Protein AF-A0A3N5L3P5-F1 (afdb_monomer)

Radius of gyration: 18.0 Å; Cα contacts (8 Å, |Δi|>4): 21; chains: 1; bounding box: 44×40×42 Å

Secondary structure (DSSP, 8-state):
-PPP-------PPPEEEETTEEEESS---PPTT---------HHHHHHHHHHHHHHHHHHSTTS-HHHHHHHHHHHHHHHHHHHHT--

pLDDT: mean 76.79, std 15.92, range [33.25, 94.44]

Solvent-accessible surface area (backbone atoms only — not comparable to full-atom values): 5908 Å² total; per-residue (Å²): 139,83,86,80,84,80,76,85,65,90,77,88,76,60,63,48,79,54,97,94,41,80,42,64,73,59,92,73,95,71,62,91,89,64,87,79,88,86,84,90,66,59,69,69,59,46,51,50,55,49,53,53,50,50,52,55,51,48,70,74,44,69,91,52,54,71,68,54,54,52,50,51,52,50,52,53,53,53,51,53,53,53,60,50,64,75,74,108

Mean predicted aligned error: 12.44 Å

Foldseek 3Di:
DDDDDPDPDPDDWDWDQDPNDTHTPDDDPDDPPDDDDDDDDDPVVVVVVVVVVVVVVCVVCVVPDPVRVVVVVVVVVVVVVVVVVVVD

Sequence (88 aa):
MMASAASTRARVISAVFEDGVLKPGEILPLRNREQIQIAILPKAAWARALGVLLRRVHGRLSDLSPSEIEGEMSLAARAARRSRRRRS

Structure (mmCIF, N/CA/C/O backbone):
data_AF-A0A3N5L3P5-F1
#
_entry.id   AF-A0A3N5L3P5-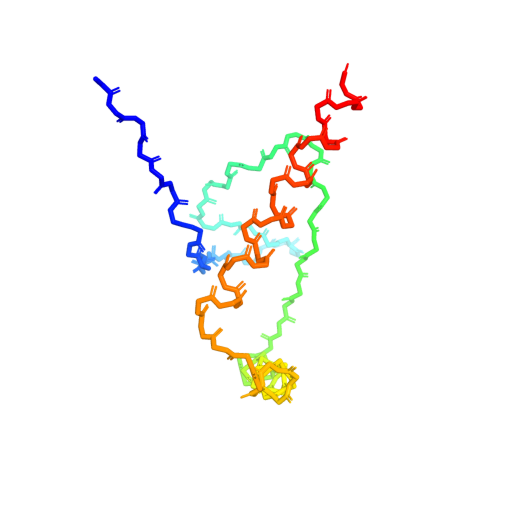F1
#
loop_
_atom_site.group_PDB
_atom_site.id
_atom_site.type_symbol
_atom_site.label_atom_id
_atom_site.label_alt_id
_atom_site.label_comp_id
_atom_site.label_asym_id
_atom_site.label_entity_id
_atom_site.label_seq_id
_atom_site.pdbx_PDB_ins_code
_atom_site.Cartn_x
_atom_site.Cartn_y
_atom_site.Cartn_z
_atom_site.occupancy
_atom_site.B_iso_or_equiv
_atom_site.auth_seq_id
_atom_site.auth_comp_id
_atom_site.auth_asym_id
_atom_site.auth_atom_id
_atom_site.pdbx_PDB_model_num
ATOM 1 N N . MET A 1 1 ? 29.074 11.137 13.224 1.00 34.66 1 MET A N 1
ATOM 2 C CA . MET A 1 1 ? 27.731 10.634 13.595 1.00 34.66 1 MET A CA 1
ATOM 3 C C . MET A 1 1 ? 26.848 10.666 12.355 1.00 34.66 1 MET A C 1
ATOM 5 O O . MET A 1 1 ? 26.548 11.749 11.873 1.00 34.66 1 MET A O 1
ATOM 9 N N . MET A 1 2 ? 26.523 9.504 11.779 1.00 33.25 2 MET A N 1
ATOM 10 C CA . MET A 1 2 ? 25.709 9.390 10.559 1.00 33.25 2 MET A CA 1
ATOM 11 C C . MET A 1 2 ? 24.270 9.017 10.933 1.00 33.25 2 MET A C 1
ATOM 13 O O . MET A 1 2 ? 24.057 8.020 11.618 1.00 33.25 2 MET A O 1
ATOM 17 N N . ALA A 1 3 ? 23.290 9.810 10.496 1.00 37.72 3 ALA A N 1
ATOM 18 C CA . ALA A 1 3 ? 21.874 9.486 10.645 1.00 37.72 3 ALA A CA 1
ATOM 19 C C . ALA A 1 3 ? 21.434 8.546 9.509 1.00 37.72 3 ALA A C 1
ATOM 21 O O . ALA A 1 3 ? 21.548 8.874 8.330 1.00 37.72 3 ALA A O 1
ATOM 22 N N . SER A 1 4 ? 20.966 7.365 9.909 1.00 36.09 4 SER A N 1
ATOM 23 C CA . SER A 1 4 ? 20.536 6.242 9.073 1.00 36.09 4 SER A CA 1
ATOM 24 C C . SER A 1 4 ? 19.337 6.581 8.175 1.00 36.09 4 SER A C 1
ATOM 26 O O . SER A 1 4 ? 18.356 7.184 8.616 1.00 36.09 4 SER A O 1
ATOM 28 N N . ALA A 1 5 ? 19.403 6.155 6.911 1.00 45.16 5 ALA A N 1
ATOM 29 C CA . ALA A 1 5 ? 18.300 6.203 5.961 1.00 45.16 5 ALA A CA 1
ATOM 30 C C . ALA A 1 5 ? 17.285 5.093 6.284 1.00 45.16 5 ALA A C 1
ATOM 32 O O . ALA A 1 5 ? 17.535 3.911 6.049 1.00 45.16 5 ALA A O 1
ATOM 33 N N . ALA A 1 6 ? 16.115 5.466 6.804 1.00 42.16 6 ALA A N 1
ATOM 34 C CA . ALA A 1 6 ? 15.021 4.525 7.001 1.00 42.16 6 ALA A CA 1
ATOM 35 C C . ALA A 1 6 ? 14.423 4.117 5.642 1.00 42.16 6 ALA A C 1
ATOM 37 O O . ALA A 1 6 ? 13.617 4.830 5.042 1.00 42.16 6 ALA A O 1
ATOM 38 N N . SER A 1 7 ? 14.836 2.944 5.163 1.00 41.91 7 SER A N 1
ATOM 39 C CA . SER A 1 7 ? 14.177 2.168 4.112 1.00 41.91 7 SER A CA 1
ATOM 40 C C . SER A 1 7 ? 12.668 2.099 4.384 1.00 41.91 7 SER A C 1
ATOM 42 O O . SER A 1 7 ? 12.245 1.439 5.333 1.00 41.91 7 SER A O 1
ATOM 44 N N . THR A 1 8 ? 11.836 2.737 3.555 1.00 45.78 8 THR A N 1
ATOM 45 C CA . THR A 1 8 ? 10.373 2.602 3.662 1.00 45.78 8 THR A CA 1
ATOM 46 C C . THR A 1 8 ? 9.957 1.260 3.059 1.00 45.78 8 THR A C 1
ATOM 48 O O . THR A 1 8 ? 9.488 1.174 1.929 1.00 45.78 8 THR A O 1
ATOM 51 N N . ARG A 1 9 ? 10.191 0.182 3.814 1.00 46.78 9 ARG A N 1
ATOM 52 C CA . ARG A 1 9 ? 9.571 -1.120 3.560 1.00 46.78 9 ARG A CA 1
ATOM 53 C C . ARG A 1 9 ? 8.078 -0.987 3.838 1.00 46.78 9 ARG A C 1
ATOM 55 O O . ARG A 1 9 ? 7.695 -0.382 4.838 1.00 46.78 9 ARG A O 1
ATOM 62 N N . ALA A 1 10 ? 7.247 -1.581 2.985 1.00 52.28 10 ALA A N 1
ATOM 63 C CA . ALA A 1 10 ? 5.854 -1.828 3.331 1.00 52.28 10 ALA A CA 1
ATOM 64 C C . ALA A 1 10 ? 5.830 -2.645 4.635 1.00 52.28 10 ALA A C 1
ATOM 66 O O . ALA A 1 10 ? 6.267 -3.795 4.661 1.00 52.28 10 ALA A O 1
ATOM 67 N N . ARG A 1 11 ? 5.405 -2.015 5.732 1.00 59.16 11 ARG A N 1
ATOM 68 C CA . ARG A 1 11 ? 5.285 -2.652 7.044 1.00 59.16 11 ARG A CA 1
ATOM 69 C C . ARG A 1 11 ? 3.877 -3.217 7.138 1.00 59.16 11 ARG A C 1
ATOM 71 O O . ARG A 1 11 ? 2.903 -2.471 7.081 1.00 59.16 11 ARG A O 1
ATOM 78 N N . VAL A 1 12 ? 3.781 -4.537 7.223 1.00 65.38 12 VAL A N 1
ATOM 79 C CA . VAL A 1 12 ? 2.525 -5.214 7.541 1.00 65.38 12 VAL A CA 1
ATOM 80 C C . VAL A 1 12 ? 2.349 -5.112 9.048 1.00 65.38 12 VAL A C 1
ATOM 82 O O . VAL A 1 12 ? 3.210 -5.580 9.789 1.00 65.38 12 VAL A O 1
ATOM 85 N N . ILE A 1 13 ? 1.269 -4.468 9.479 1.00 70.75 13 ILE A N 1
ATOM 86 C CA . ILE A 1 13 ? 0.946 -4.296 10.895 1.00 70.75 13 ILE A CA 1
ATOM 87 C C . ILE A 1 13 ? -0.168 -5.276 11.255 1.00 70.75 13 ILE A C 1
ATOM 89 O O . ILE A 1 13 ? -1.168 -5.375 10.540 1.00 70.75 13 ILE A O 1
ATOM 93 N N . SER A 1 14 ? 0.010 -6.024 12.339 1.00 76.12 14 SER A N 1
ATOM 94 C CA . SER A 1 14 ? -1.073 -6.831 12.905 1.00 76.12 14 SER A CA 1
ATOM 95 C C . SER A 1 14 ? -2.068 -5.908 13.604 1.00 76.12 14 SER A C 1
ATOM 97 O O . SER A 1 14 ? -1.673 -4.892 14.172 1.00 76.12 14 SER A O 1
ATOM 99 N N . ALA A 1 15 ? -3.353 -6.251 13.582 1.00 82.38 15 ALA A N 1
ATOM 100 C CA . ALA A 1 15 ? -4.394 -5.518 14.293 1.00 82.38 15 ALA A CA 1
ATOM 101 C C . ALA A 1 15 ? -5.409 -6.492 14.894 1.00 82.38 15 ALA A C 1
ATOM 103 O O . ALA A 1 15 ? -5.668 -7.553 14.326 1.00 82.38 15 ALA A O 1
ATOM 104 N N . VAL A 1 16 ? -5.980 -6.110 16.033 1.00 81.56 16 VAL A N 1
ATOM 105 C CA . VAL A 1 16 ? -7.103 -6.796 16.674 1.00 81.56 16 VAL A CA 1
ATOM 106 C C . VAL A 1 16 ? -8.371 -6.018 16.348 1.00 81.56 16 VAL A C 1
ATOM 108 O O . VAL A 1 16 ? -8.385 -4.790 16.427 1.00 81.56 16 VAL A O 1
ATOM 111 N N . PHE A 1 17 ? -9.426 -6.723 15.951 1.00 81.25 17 PHE A N 1
ATOM 112 C CA . PHE A 1 17 ? -10.746 -6.134 15.764 1.00 81.25 17 PHE A CA 1
ATOM 113 C C . PHE A 1 17 ? -11.586 -6.398 17.014 1.00 81.25 17 PHE A C 1
ATOM 115 O O . PHE A 1 17 ? -11.895 -7.550 17.309 1.00 81.25 17 PHE A O 1
ATOM 122 N N . GLU A 1 18 ? -11.918 -5.342 17.752 1.00 82.62 18 GLU A N 1
ATOM 123 C CA . GLU A 1 18 ? -12.648 -5.407 19.022 1.00 82.62 18 GLU A CA 1
ATOM 124 C C . GLU A 1 18 ? -13.630 -4.233 19.096 1.00 82.62 18 GLU A C 1
ATOM 126 O O . GLU A 1 18 ? -13.274 -3.111 18.732 1.00 82.62 18 GLU A O 1
ATOM 131 N N . ASP A 1 19 ? -14.872 -4.494 19.515 1.00 88.00 19 ASP A N 1
ATOM 132 C CA . ASP A 1 19 ? -15.947 -3.494 19.637 1.00 88.00 19 ASP A CA 1
ATOM 133 C C . ASP A 1 19 ? -16.164 -2.637 18.376 1.00 88.00 19 ASP A C 1
ATOM 135 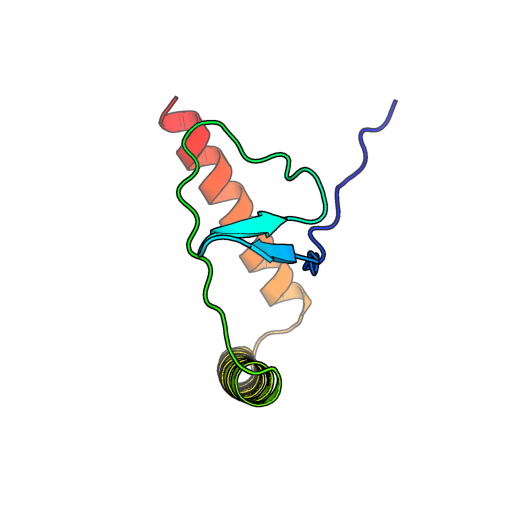O O . ASP A 1 19 ? -16.455 -1.444 18.437 1.00 88.00 19 ASP A O 1
ATOM 139 N N . GLY A 1 20 ? -15.989 -3.240 17.196 1.00 79.56 20 GLY A N 1
ATOM 140 C CA . GLY A 1 20 ? -16.134 -2.540 15.917 1.00 79.56 20 GLY A CA 1
ATOM 141 C C . GLY A 1 20 ? -14.934 -1.670 15.523 1.00 79.56 20 GLY A C 1
ATOM 142 O O . GLY A 1 20 ? -14.993 -0.987 14.500 1.00 79.56 20 GLY A O 1
ATOM 143 N N . VAL A 1 21 ? -13.837 -1.697 16.288 1.00 79.75 21 VAL A N 1
ATOM 144 C CA . VAL A 1 21 ? -12.640 -0.876 16.065 1.00 79.75 21 VAL A CA 1
ATOM 145 C C . VAL A 1 21 ? -11.425 -1.755 15.763 1.00 79.75 21 VAL A C 1
ATOM 147 O O . VAL A 1 21 ? -11.134 -2.720 16.467 1.00 79.75 21 VAL A O 1
ATOM 150 N N . LEU A 1 22 ? -10.668 -1.396 14.720 1.00 78.94 22 LEU A N 1
ATOM 151 C CA . LEU A 1 22 ? -9.343 -1.967 14.469 1.00 78.94 22 LEU A CA 1
ATOM 152 C C . LEU A 1 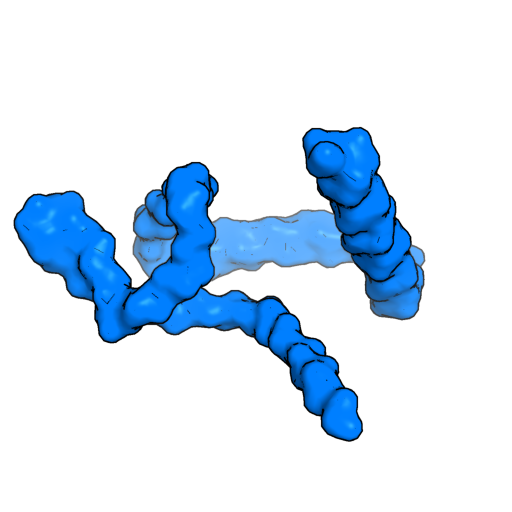22 ? -8.302 -1.288 15.360 1.00 78.94 22 LEU A C 1
ATOM 154 O O . LEU A 1 22 ? -7.946 -0.128 15.141 1.00 78.94 22 LEU A O 1
ATOM 158 N N . LYS A 1 23 ? -7.775 -2.033 16.329 1.00 80.19 23 LYS A N 1
ATOM 159 C CA . LYS A 1 23 ? -6.669 -1.612 17.188 1.00 80.19 23 LYS A CA 1
ATOM 160 C C . LYS A 1 23 ? -5.364 -2.201 16.642 1.00 80.19 23 LYS A C 1
ATOM 162 O O . LYS A 1 23 ? -5.242 -3.425 16.576 1.00 80.19 23 LYS A O 1
ATOM 167 N N . PRO A 1 24 ? -4.381 -1.381 16.233 1.00 80.75 24 PRO A N 1
ATOM 168 C CA . PRO A 1 24 ? -3.063 -1.882 15.863 1.00 80.75 24 PRO A CA 1
ATOM 169 C C . PRO A 1 24 ? -2.451 -2.678 17.022 1.00 80.75 24 PRO A C 1
ATOM 171 O O . PRO A 1 24 ? -2.491 -2.236 18.166 1.00 80.75 24 PRO A O 1
ATOM 174 N N . GLY A 1 25 ? -1.841 -3.824 16.727 1.00 80.81 25 GLY A N 1
ATOM 175 C CA . GLY A 1 25 ? -1.067 -4.603 17.700 1.00 80.81 25 GLY A CA 1
ATOM 176 C C . GLY A 1 25 ? 0.264 -3.943 18.077 1.00 80.81 25 GLY A C 1
ATOM 177 O O . GLY A 1 25 ? 1.004 -4.466 18.903 1.00 80.81 25 GLY A O 1
ATOM 178 N N . GLU A 1 26 ? 0.583 -2.803 17.464 1.00 79.25 26 GLU A N 1
ATOM 179 C CA . GLU A 1 26 ? 1.804 -2.039 17.675 1.00 79.25 26 GLU A CA 1
ATOM 180 C C . GLU A 1 26 ? 1.538 -0.533 17.596 1.00 79.25 26 GLU A C 1
ATOM 182 O O . GLU A 1 26 ? 0.678 -0.071 16.846 1.00 79.25 26 GLU A O 1
ATOM 187 N N . ILE A 1 27 ? 2.310 0.254 18.348 1.00 77.31 27 ILE A N 1
ATOM 188 C CA . ILE A 1 27 ? 2.196 1.714 18.329 1.00 77.31 27 ILE A CA 1
ATOM 189 C C . ILE A 1 27 ? 2.709 2.238 16.984 1.00 77.31 27 ILE A C 1
ATOM 191 O O . ILE A 1 27 ? 3.867 2.027 16.607 1.00 77.31 27 ILE A O 1
ATOM 195 N N . LEU A 1 28 ? 1.844 2.955 16.267 1.00 74.62 28 LEU A N 1
ATOM 196 C CA . LEU A 1 28 ? 2.196 3.627 15.023 1.00 74.62 28 LEU A CA 1
ATOM 197 C C . LEU A 1 28 ? 2.633 5.067 15.328 1.00 74.62 28 LEU A C 1
ATOM 199 O O . LEU A 1 28 ? 1.868 5.803 15.953 1.00 74.62 28 LEU A O 1
ATOM 203 N N . PRO A 1 29 ? 3.816 5.513 14.870 1.00 74.06 29 PRO A N 1
ATOM 204 C CA . PRO A 1 29 ? 4.272 6.890 15.040 1.00 74.06 29 PRO A CA 1
ATOM 205 C C . PRO A 1 29 ? 3.571 7.821 14.032 1.00 74.06 29 PRO A C 1
ATOM 207 O O . PRO A 1 29 ? 4.217 8.442 13.187 1.00 74.06 29 PRO A O 1
ATOM 210 N N . LEU A 1 30 ? 2.238 7.873 14.077 1.00 74.25 30 LEU A N 1
ATOM 211 C CA . LEU A 1 30 ? 1.434 8.757 13.235 1.00 74.25 30 LEU A CA 1
ATOM 212 C C . LEU A 1 30 ? 1.559 10.194 13.733 1.00 74.25 30 LEU A C 1
ATOM 214 O O . LEU A 1 30 ? 1.616 10.451 14.939 1.00 74.25 30 LEU A O 1
ATOM 218 N N . ARG A 1 31 ? 1.598 11.156 12.809 1.00 76.44 31 ARG A N 1
ATOM 219 C CA . ARG A 1 31 ? 1.596 12.568 13.197 1.00 76.44 31 ARG A CA 1
ATOM 220 C C . ARG A 1 31 ? 0.201 12.967 13.665 1.00 76.44 31 ARG A C 1
ATOM 222 O O . ARG A 1 31 ? -0.808 12.458 13.181 1.00 76.44 31 ARG A O 1
ATOM 229 N N . ASN A 1 32 ? 0.139 13.931 14.580 1.00 58.12 32 ASN A N 1
ATOM 230 C CA . ASN A 1 32 ? -1.138 14.461 15.048 1.00 58.12 32 ASN A CA 1
ATOM 231 C C . ASN A 1 32 ? -1.958 14.992 13.851 1.00 58.12 32 ASN A C 1
ATOM 233 O O . ASN A 1 32 ? -1.445 15.802 13.076 1.00 58.12 32 ASN A O 1
ATOM 237 N N . ARG A 1 33 ? -3.218 14.545 13.718 1.00 60.16 33 ARG A N 1
ATOM 238 C CA . ARG A 1 33 ? -4.159 14.864 12.615 1.00 60.16 33 ARG A CA 1
ATOM 239 C C . ARG A 1 33 ? -3.800 14.317 11.227 1.00 60.16 33 ARG A C 1
ATOM 241 O O . ARG A 1 33 ? -4.273 14.838 10.218 1.00 60.16 33 ARG A O 1
ATOM 248 N N . GLU A 1 34 ? -2.991 13.271 11.147 1.00 71.00 34 GLU A N 1
ATOM 249 C CA . GLU A 1 34 ? -2.771 12.578 9.880 1.00 71.00 34 GLU A CA 1
ATOM 250 C C . GLU A 1 34 ? -4.029 11.782 9.488 1.00 71.00 34 GLU A C 1
ATOM 252 O O . GLU A 1 34 ? -4.413 10.831 10.165 1.00 71.00 34 GLU A O 1
ATOM 257 N N . GLN A 1 35 ? -4.708 12.200 8.413 1.00 65.38 35 GLN A N 1
ATOM 258 C CA . GLN A 1 35 ? -5.821 11.435 7.849 1.00 65.38 35 GLN A CA 1
ATOM 259 C C . GLN A 1 35 ? -5.264 10.227 7.098 1.00 65.38 35 GLN A C 1
ATOM 261 O O . GLN A 1 35 ? -4.542 10.382 6.112 1.00 65.38 35 GLN A O 1
ATOM 266 N N . ILE A 1 36 ? -5.628 9.030 7.551 1.00 67.94 36 ILE A N 1
ATOM 267 C CA . ILE A 1 36 ? -5.278 7.774 6.889 1.00 67.94 36 ILE A CA 1
ATOM 268 C C . ILE A 1 36 ? -6.544 7.033 6.464 1.00 67.94 36 ILE A C 1
ATOM 270 O O . ILE A 1 36 ? -7.556 7.049 7.162 1.00 67.94 36 ILE A O 1
ATOM 274 N N . GLN A 1 37 ? -6.479 6.377 5.307 1.00 69.81 37 GLN A N 1
ATOM 275 C CA . GLN A 1 37 ? -7.514 5.461 4.838 1.00 69.81 37 GLN A CA 1
ATOM 276 C C . GLN A 1 37 ? -7.008 4.029 4.989 1.00 69.81 37 GLN A C 1
ATOM 278 O O . GLN A 1 37 ? -5.921 3.698 4.515 1.00 69.81 37 GLN A O 1
ATOM 283 N N . ILE A 1 38 ? -7.805 3.183 5.640 1.00 71.94 38 ILE A N 1
ATOM 284 C CA . ILE A 1 38 ? -7.521 1.758 5.799 1.00 71.94 38 ILE A CA 1
ATOM 285 C C . ILE A 1 38 ? -8.594 0.989 5.034 1.00 71.94 38 ILE A C 1
ATOM 287 O O . ILE A 1 38 ? -9.778 1.096 5.343 1.00 71.94 38 ILE A O 1
ATOM 291 N N . ALA A 1 39 ? -8.176 0.214 4.036 1.00 73.56 39 ALA A N 1
ATOM 292 C CA . ALA A 1 39 ? -9.049 -0.700 3.310 1.00 73.56 39 ALA A CA 1
ATOM 293 C C . ALA A 1 39 ? -8.777 -2.136 3.773 1.00 73.56 39 ALA A C 1
ATOM 295 O O . ALA A 1 39 ? -7.658 -2.633 3.631 1.00 73.56 39 ALA A O 1
ATOM 296 N N . ILE A 1 40 ? -9.797 -2.803 4.314 1.00 72.88 40 ILE A N 1
ATOM 297 C CA . ILE A 1 40 ? -9.728 -4.215 4.706 1.00 72.88 40 ILE A CA 1
ATOM 298 C C . ILE A 1 40 ? -10.248 -5.050 3.541 1.00 72.88 40 ILE A C 1
ATOM 300 O O . ILE A 1 40 ? -11.369 -4.854 3.076 1.00 72.88 40 ILE A O 1
ATOM 304 N N . LEU A 1 41 ? -9.436 -5.987 3.064 1.00 78.12 41 LEU A N 1
ATOM 305 C CA . LEU A 1 41 ? -9.780 -6.868 1.954 1.00 78.12 41 LEU A CA 1
ATOM 306 C C . LEU A 1 41 ? -9.400 -8.306 2.316 1.00 78.12 41 LEU A C 1
ATOM 308 O O . LEU A 1 41 ? -8.360 -8.515 2.948 1.00 78.12 41 LEU A O 1
ATOM 312 N N . PRO A 1 42 ? -10.158 -9.318 1.857 1.00 86.81 42 PRO A N 1
ATOM 313 C CA . PRO A 1 42 ? -9.676 -10.691 1.874 1.00 86.81 42 PRO A CA 1
ATOM 314 C C . PRO A 1 42 ? -8.322 -10.784 1.164 1.00 86.81 42 PRO A C 1
ATOM 316 O O . PRO A 1 42 ? -8.134 -10.193 0.096 1.00 86.81 42 PRO A O 1
ATOM 319 N N . LYS A 1 43 ? -7.383 -11.561 1.717 1.00 83.75 43 LYS A N 1
ATOM 320 C CA . LYS A 1 43 ? -6.005 -11.674 1.201 1.00 83.75 43 LYS A CA 1
ATOM 321 C C . LYS A 1 43 ? -5.949 -11.949 -0.306 1.00 83.75 43 LYS A C 1
ATOM 323 O O . LYS A 1 43 ? -5.151 -11.340 -1.013 1.00 83.75 43 LYS A O 1
ATOM 328 N N . ALA A 1 44 ? -6.822 -12.825 -0.804 1.00 89.38 44 ALA A N 1
ATOM 329 C CA . ALA A 1 44 ? -6.909 -13.152 -2.227 1.00 89.38 44 ALA A CA 1
ATOM 330 C C . ALA A 1 44 ? -7.340 -11.950 -3.088 1.00 89.38 44 ALA A C 1
ATOM 332 O O . ALA A 1 44 ? -6.760 -11.702 -4.147 1.00 89.38 44 ALA A O 1
ATOM 333 N N . ALA A 1 45 ? -8.319 -11.170 -2.620 1.00 85.81 45 ALA A N 1
ATOM 334 C CA . ALA A 1 45 ? -8.781 -9.967 -3.308 1.00 85.81 45 ALA A CA 1
ATOM 335 C C . ALA A 1 45 ? -7.684 -8.893 -3.346 1.00 85.81 45 ALA A C 1
ATOM 337 O O . ALA A 1 45 ? -7.428 -8.314 -4.403 1.00 85.81 45 ALA A O 1
ATOM 338 N N . TRP A 1 46 ? -6.983 -8.690 -2.225 1.00 89.19 46 TRP A N 1
ATOM 339 C CA . TRP A 1 46 ? -5.834 -7.785 -2.157 1.00 89.19 46 TRP A CA 1
ATOM 340 C C . TRP A 1 46 ? -4.710 -8.209 -3.111 1.00 89.19 46 TRP A C 1
ATOM 342 O O . TRP A 1 46 ? -4.241 -7.395 -3.905 1.00 89.19 46 TRP A O 1
ATOM 352 N N . ALA A 1 47 ? -4.324 -9.488 -3.103 1.00 90.75 47 ALA A N 1
ATOM 353 C CA . ALA A 1 47 ? -3.264 -10.005 -3.968 1.00 90.75 47 ALA A CA 1
ATOM 354 C C . ALA A 1 47 ? -3.604 -9.838 -5.457 1.00 90.75 47 ALA A C 1
ATOM 356 O O . ALA A 1 47 ? -2.758 -9.430 -6.255 1.00 90.75 47 ALA A O 1
ATOM 357 N N . ARG A 1 48 ? -4.866 -10.085 -5.834 1.00 94.44 48 ARG A N 1
ATOM 358 C CA . ARG A 1 48 ? -5.351 -9.859 -7.201 1.00 94.44 48 ARG A CA 1
ATOM 359 C C . ARG A 1 48 ? -5.273 -8.382 -7.590 1.00 94.44 48 ARG A C 1
ATOM 361 O O . ARG A 1 48 ? -4.770 -8.075 -8.671 1.00 94.44 48 ARG A O 1
ATOM 368 N N . ALA A 1 49 ? -5.757 -7.483 -6.733 1.00 88.62 49 ALA A N 1
ATOM 369 C CA . ALA A 1 49 ? -5.720 -6.043 -6.985 1.00 88.62 49 ALA A CA 1
ATOM 370 C C . ALA A 1 49 ? -4.277 -5.537 -7.143 1.00 88.62 49 ALA A C 1
ATOM 372 O O . ALA A 1 49 ? -3.970 -4.832 -8.107 1.00 88.62 49 ALA A O 1
ATOM 373 N N . LEU A 1 50 ? -3.377 -5.977 -6.259 1.00 90.44 50 LEU A N 1
ATOM 374 C CA . LEU A 1 50 ? -1.955 -5.662 -6.334 1.00 9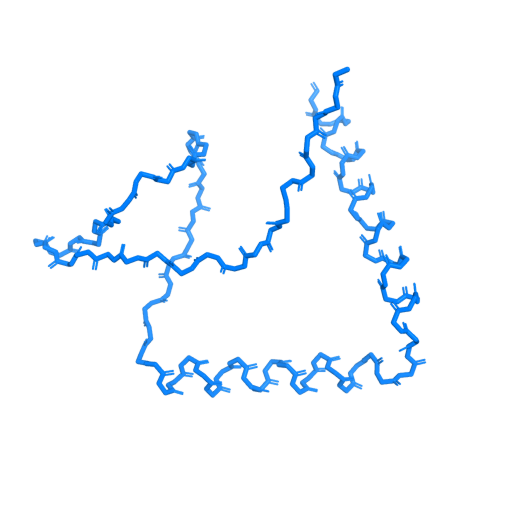0.44 50 LEU A CA 1
ATOM 375 C C . LEU A 1 50 ? -1.332 -6.171 -7.640 1.00 90.44 50 LEU A C 1
ATOM 377 O O . LEU A 1 50 ? -0.644 -5.419 -8.324 1.00 90.44 50 LEU A O 1
ATOM 381 N N . GLY A 1 51 ? -1.613 -7.415 -8.036 1.00 94.38 51 GLY A N 1
ATOM 382 C CA . GLY A 1 51 ? -1.088 -7.982 -9.279 1.00 94.38 51 GLY A CA 1
ATOM 383 C C . GLY A 1 51 ? -1.527 -7.213 -10.532 1.00 94.38 51 GL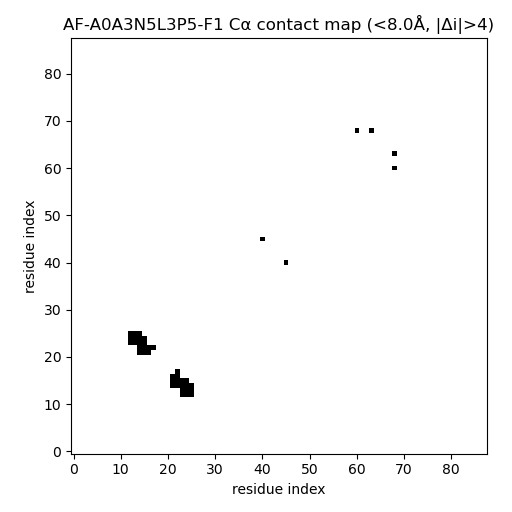Y A C 1
ATOM 384 O O . GLY A 1 51 ? -0.725 -7.006 -11.442 1.00 94.38 51 GLY A O 1
ATOM 385 N N . VAL A 1 52 ? -2.781 -6.750 -10.582 1.00 94.19 52 VAL A N 1
ATOM 386 C CA . VAL A 1 52 ? -3.275 -5.897 -11.681 1.00 94.19 52 VAL A CA 1
ATOM 387 C C . VAL A 1 52 ? -2.529 -4.564 -11.717 1.00 94.19 52 VAL A C 1
ATOM 389 O O . VAL A 1 52 ? -2.105 -4.130 -12.791 1.00 94.19 52 VAL A O 1
ATOM 392 N N . LEU A 1 53 ? -2.347 -3.928 -10.557 1.00 91.62 53 LEU A N 1
ATOM 393 C CA . LEU A 1 53 ? -1.624 -2.665 -10.449 1.00 91.62 53 LEU A CA 1
ATOM 394 C C . LEU A 1 53 ? -0.173 -2.814 -10.915 1.00 91.62 53 LEU A C 1
ATOM 396 O O . LEU A 1 53 ? 0.278 -2.024 -11.742 1.00 91.62 53 LEU A O 1
ATOM 400 N N . LEU A 1 54 ? 0.528 -3.847 -10.440 1.00 90.94 54 LEU A N 1
ATOM 401 C CA . LEU A 1 54 ? 1.921 -4.104 -10.802 1.00 90.94 54 LEU A CA 1
ATOM 402 C C . LEU A 1 54 ? 2.085 -4.308 -12.307 1.00 90.94 54 LEU A C 1
ATOM 404 O O . LEU A 1 54 ? 2.947 -3.672 -12.902 1.00 90.94 54 LEU A O 1
ATOM 408 N N . ARG A 1 55 ? 1.221 -5.105 -12.950 1.00 93.25 55 ARG A N 1
ATOM 409 C CA . ARG A 1 55 ? 1.264 -5.282 -14.413 1.00 93.25 55 ARG A CA 1
ATOM 410 C C . ARG A 1 55 ? 1.065 -3.969 -15.164 1.00 93.25 55 ARG A C 1
ATOM 412 O O . ARG A 1 55 ? 1.770 -3.709 -16.133 1.00 93.25 55 ARG A O 1
ATOM 419 N N . ARG A 1 56 ? 0.130 -3.127 -14.713 1.00 92.69 56 ARG A N 1
ATOM 420 C CA . ARG A 1 56 ? -0.120 -1.818 -15.331 1.00 92.69 56 ARG A CA 1
ATOM 421 C C . ARG A 1 56 ? 1.075 -0.880 -15.178 1.00 92.69 56 ARG A C 1
ATOM 423 O O . ARG A 1 56 ? 1.394 -0.165 -16.119 1.00 92.69 56 ARG A O 1
ATOM 430 N N . VAL A 1 57 ? 1.704 -0.855 -14.004 1.00 88.25 57 VAL A N 1
ATOM 431 C CA . VAL A 1 57 ? 2.906 -0.046 -13.763 1.00 88.25 57 VAL A CA 1
ATOM 432 C C . VAL A 1 57 ? 4.052 -0.547 -14.633 1.00 88.25 57 VAL A C 1
ATOM 434 O O . VAL A 1 57 ? 4.655 0.245 -15.343 1.00 88.25 57 VAL A O 1
ATOM 437 N N . HIS A 1 58 ? 4.293 -1.857 -14.647 1.00 87.12 58 HIS A N 1
ATOM 438 C CA . HIS A 1 58 ? 5.374 -2.452 -15.424 1.00 87.12 58 HIS A CA 1
ATOM 439 C C . HIS A 1 58 ? 5.209 -2.198 -16.927 1.00 87.12 58 HIS A C 1
ATOM 441 O O . HIS A 1 58 ? 6.153 -1.773 -17.574 1.00 87.12 58 HIS A O 1
ATOM 447 N N . GLY A 1 59 ? 3.993 -2.341 -17.466 1.00 89.56 59 GLY A N 1
ATOM 448 C CA . GLY A 1 59 ? 3.723 -2.038 -18.875 1.00 89.56 59 GLY A CA 1
ATOM 449 C C . GLY A 1 59 ? 3.848 -0.556 -19.246 1.00 89.56 59 GLY A C 1
ATOM 450 O O . GLY A 1 59 ? 4.031 -0.244 -20.410 1.00 89.56 59 GLY A O 1
ATOM 451 N N . ARG A 1 60 ? 3.748 0.372 -18.285 1.00 88.50 60 ARG A N 1
ATOM 452 C CA . ARG A 1 60 ? 3.967 1.811 -18.534 1.00 88.50 60 ARG A CA 1
ATOM 453 C C . ARG A 1 60 ? 5.431 2.219 -18.458 1.00 88.50 60 ARG A C 1
ATOM 455 O O . ARG A 1 60 ? 5.775 3.295 -18.927 1.00 88.50 60 ARG A O 1
ATOM 462 N N . LEU A 1 61 ? 6.246 1.412 -17.791 1.00 89.25 61 LEU A N 1
ATOM 463 C CA . LEU A 1 61 ? 7.654 1.689 -17.53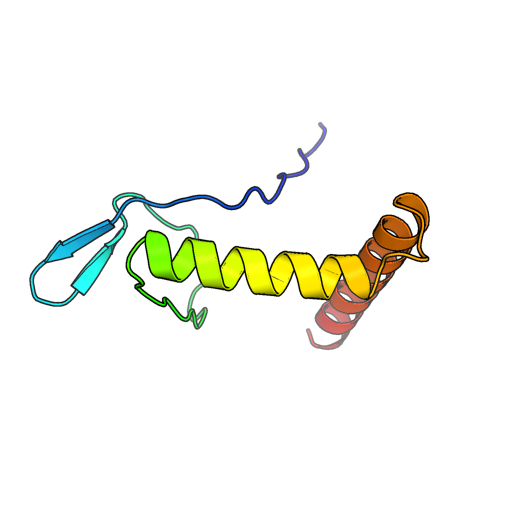6 1.00 89.25 61 LEU A CA 1
ATOM 464 C C . LEU A 1 61 ? 8.560 0.708 -18.289 1.00 89.25 61 LEU A C 1
ATOM 466 O O . LEU A 1 61 ? 9.749 0.664 -18.006 1.00 89.25 61 LEU A O 1
ATOM 470 N N . SER A 1 62 ? 8.009 -0.082 -19.218 1.00 87.06 62 SER A N 1
ATOM 471 C CA . SER A 1 62 ? 8.738 -1.126 -19.950 1.00 87.06 62 SER A CA 1
ATOM 472 C C . SER A 1 62 ? 9.922 -0.583 -20.738 1.00 87.06 62 SER A C 1
ATOM 474 O O . SER A 1 62 ? 10.902 -1.294 -20.930 1.00 87.06 62 SER A O 1
ATOM 476 N N . ASP A 1 63 ? 9.823 0.675 -21.161 1.00 89.50 63 ASP A N 1
ATOM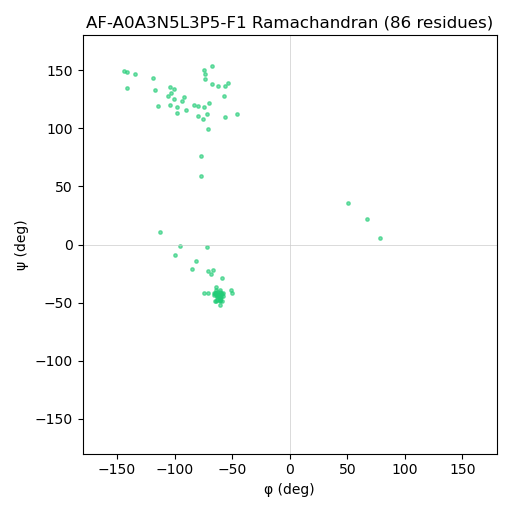 477 C CA . ASP A 1 63 ? 10.796 1.323 -22.036 1.00 89.50 63 ASP A CA 1
ATOM 478 C C . ASP A 1 63 ? 11.829 2.136 -21.242 1.00 89.50 63 ASP A C 1
ATOM 480 O O . ASP A 1 63 ? 12.728 2.733 -21.829 1.00 89.50 63 ASP A O 1
ATOM 484 N N . LEU A 1 64 ? 11.704 2.174 -19.910 1.00 87.88 64 LEU A N 1
ATOM 485 C CA . LEU A 1 64 ? 12.618 2.886 -19.026 1.00 87.88 64 LEU A CA 1
ATOM 486 C C . LEU A 1 64 ? 13.552 1.906 -18.328 1.00 87.88 64 LEU A C 1
ATOM 488 O O . LEU A 1 64 ? 13.133 0.891 -17.764 1.00 87.88 64 LEU A O 1
ATOM 492 N N . SER A 1 65 ? 14.831 2.255 -18.290 1.00 91.44 65 SER A N 1
ATOM 493 C CA . SER A 1 65 ? 15.794 1.547 -17.461 1.00 91.44 65 SER A CA 1
ATOM 494 C C . SER A 1 65 ? 15.500 1.770 -15.969 1.00 91.44 65 SER A C 1
ATOM 496 O O . SER A 1 65 ? 14.985 2.824 -15.573 1.00 91.44 65 SER A O 1
ATOM 498 N N . PRO A 1 66 ? 15.889 0.827 -15.091 1.00 88.31 66 PRO A N 1
ATOM 499 C CA . PRO A 1 66 ? 15.794 1.018 -13.645 1.00 88.31 66 PRO A CA 1
ATOM 500 C C . PRO A 1 66 ? 16.432 2.331 -13.165 1.00 88.31 66 PRO A C 1
ATOM 502 O O . PRO A 1 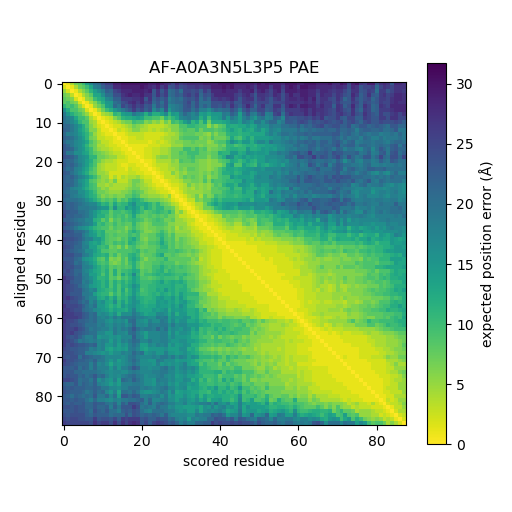66 ? 15.856 3.026 -12.331 1.00 88.31 66 PRO A O 1
ATOM 505 N N . SER A 1 67 ? 17.575 2.717 -13.741 1.00 89.81 67 SER A N 1
ATOM 506 C CA . SER A 1 67 ? 18.267 3.969 -13.416 1.00 89.81 67 SER A CA 1
ATOM 507 C C . SER A 1 67 ? 17.465 5.224 -13.765 1.00 89.81 67 SER A C 1
ATOM 509 O O . SER A 1 67 ? 17.509 6.202 -13.020 1.00 89.81 67 SER A O 1
ATOM 511 N N . GLU A 1 68 ? 16.715 5.211 -14.869 1.00 89.38 68 GLU A N 1
ATOM 512 C CA . GLU A 1 68 ? 15.855 6.335 -15.259 1.00 89.38 68 GLU A CA 1
ATOM 513 C C . GLU A 1 68 ? 14.654 6.452 -14.319 1.00 89.38 68 GLU A C 1
ATOM 515 O O . GLU A 1 68 ? 14.339 7.546 -13.851 1.00 89.38 68 GLU A O 1
ATOM 520 N N . ILE A 1 69 ? 14.045 5.319 -13.955 1.00 87.31 69 ILE A N 1
ATOM 521 C CA . ILE A 1 69 ? 12.957 5.269 -12.970 1.00 87.31 69 ILE A CA 1
ATOM 522 C C . ILE A 1 69 ? 13.432 5.838 -11.625 1.00 87.31 69 ILE A C 1
ATOM 524 O O . ILE A 1 69 ? 12.774 6.704 -11.043 1.00 87.31 69 ILE A O 1
ATOM 528 N N . GLU A 1 70 ? 14.590 5.394 -11.130 1.00 90.88 70 GLU A N 1
ATOM 529 C CA . GLU A 1 70 ? 15.159 5.877 -9.867 1.00 90.88 70 GLU A CA 1
ATOM 530 C C . GLU A 1 70 ? 15.521 7.369 -9.911 1.00 90.88 70 GLU A C 1
ATOM 532 O O . GLU A 1 70 ? 15.297 8.099 -8.932 1.00 90.88 70 GLU A O 1
ATOM 537 N N . GLY A 1 71 ? 16.049 7.839 -11.045 1.00 90.62 71 GLY A N 1
ATOM 538 C CA . GLY A 1 71 ? 16.353 9.245 -11.293 1.00 90.62 71 GLY A CA 1
ATOM 539 C C . GLY A 1 71 ? 15.106 10.124 -11.205 1.00 90.62 71 GLY A C 1
ATOM 540 O O . GLY A 1 71 ? 15.071 11.076 -10.416 1.00 90.62 71 GLY A O 1
ATOM 541 N N . GLU A 1 72 ? 14.050 9.756 -11.928 1.00 88.50 72 GLU A N 1
ATOM 542 C CA . GLU A 1 72 ? 12.768 10.468 -11.938 1.00 88.50 72 GLU A CA 1
ATOM 543 C C . GLU A 1 72 ? 12.094 10.466 -10.558 1.00 88.50 72 GLU A C 1
ATOM 545 O O . GLU A 1 72 ? 11.668 11.512 -10.054 1.00 88.50 72 GLU A O 1
ATOM 550 N N . MET A 1 73 ? 12.081 9.319 -9.869 1.00 86.62 73 MET A N 1
ATOM 551 C CA . MET A 1 73 ? 11.576 9.224 -8.494 1.00 86.62 73 MET A CA 1
ATOM 552 C C . MET A 1 73 ? 12.337 10.157 -7.543 1.00 86.62 73 MET A C 1
ATOM 554 O O . MET A 1 73 ? 11.737 10.846 -6.706 1.00 86.62 73 MET A O 1
ATOM 558 N N . SER A 1 74 ? 13.662 10.219 -7.682 1.00 91.25 74 SER A N 1
ATOM 559 C CA . SER A 1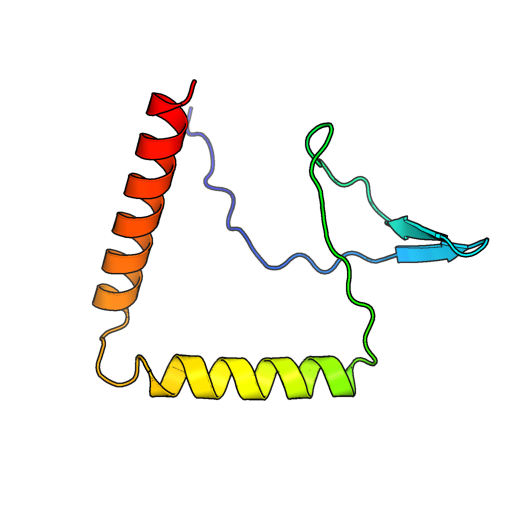 74 ? 14.520 11.084 -6.872 1.00 91.25 74 SER A CA 1
ATOM 560 C C . SER A 1 74 ? 14.248 12.568 -7.130 1.00 91.25 74 SER A C 1
ATOM 562 O O . SER A 1 74 ? 14.182 13.363 -6.181 1.00 91.25 74 SER A O 1
ATOM 564 N N . LEU A 1 75 ? 14.057 12.956 -8.393 1.00 90.44 75 LEU A N 1
ATOM 565 C CA . LEU A 1 75 ? 13.705 14.321 -8.784 1.00 90.44 75 LEU A CA 1
ATOM 566 C C . LEU A 1 75 ? 12.336 14.729 -8.229 1.00 90.44 75 LEU A C 1
ATOM 568 O O . LEU A 1 75 ? 12.234 15.774 -7.570 1.00 90.44 75 LEU A O 1
ATOM 572 N N . ALA A 1 76 ? 11.318 13.882 -8.395 1.00 87.88 76 ALA A N 1
ATOM 573 C CA . ALA A 1 76 ? 9.974 14.107 -7.867 1.00 87.88 76 ALA A CA 1
ATOM 574 C C . ALA A 1 76 ? 9.982 14.277 -6.337 1.00 87.88 76 ALA A C 1
ATOM 576 O O . ALA A 1 76 ? 9.405 15.228 -5.797 1.00 87.88 76 ALA A O 1
ATOM 577 N N . ALA A 1 77 ? 10.721 13.424 -5.620 1.00 85.00 77 ALA A N 1
ATOM 578 C CA . ALA A 1 77 ? 10.855 13.517 -4.168 1.00 85.00 77 ALA A CA 1
ATOM 579 C C . ALA A 1 77 ? 11.527 14.828 -3.720 1.00 85.00 77 ALA A C 1
ATOM 581 O O . ALA A 1 77 ? 11.106 15.455 -2.741 1.00 85.00 77 ALA A O 1
ATOM 582 N N . ARG A 1 78 ? 12.574 15.281 -4.425 1.00 89.56 78 ARG A N 1
ATOM 583 C CA . ARG A 1 78 ? 13.231 16.573 -4.147 1.00 89.56 78 ARG A CA 1
ATOM 584 C C . ARG A 1 78 ? 12.286 17.748 -4.400 1.00 89.56 78 ARG A C 1
ATOM 586 O O . ARG A 1 78 ? 12.236 18.668 -3.582 1.00 89.56 78 ARG A O 1
ATOM 593 N N . ALA A 1 79 ? 11.521 17.716 -5.490 1.00 85.38 79 ALA A N 1
ATOM 594 C CA . ALA A 1 79 ? 10.527 18.740 -5.799 1.00 85.38 79 ALA A CA 1
ATOM 595 C C . ALA A 1 79 ? 9.454 18.839 -4.702 1.00 85.38 79 ALA A C 1
ATOM 597 O O . ALA A 1 79 ? 9.223 19.929 -4.178 1.00 85.38 79 ALA A O 1
ATOM 598 N N . ALA A 1 80 ? 8.895 17.709 -4.260 1.00 84.69 80 ALA A N 1
ATOM 599 C CA . ALA A 1 80 ? 7.905 17.669 -3.183 1.00 84.69 80 ALA A CA 1
ATOM 600 C C . ALA A 1 80 ? 8.428 18.285 -1.870 1.00 84.69 80 ALA A C 1
ATOM 602 O O . ALA A 1 80 ? 7.728 19.066 -1.219 1.00 84.69 80 ALA A O 1
ATOM 603 N N . ARG A 1 81 ? 9.687 17.997 -1.500 1.00 80.00 81 ARG A N 1
ATOM 604 C CA . ARG A 1 81 ? 10.335 18.585 -0.312 1.00 80.00 81 ARG A CA 1
ATOM 605 C C . ARG A 1 81 ? 10.478 20.104 -0.422 1.00 80.00 81 ARG A C 1
ATOM 607 O O . ARG A 1 81 ? 10.158 20.813 0.532 1.00 80.00 81 ARG A O 1
ATOM 614 N N . ARG A 1 82 ? 10.904 20.616 -1.582 1.00 84.00 82 ARG A N 1
ATOM 615 C CA . ARG A 1 82 ? 11.011 22.066 -1.830 1.00 84.00 82 ARG A CA 1
ATOM 616 C C . ARG A 1 82 ? 9.651 22.760 -1.734 1.00 84.00 82 ARG A C 1
ATOM 618 O O . ARG A 1 82 ? 9.541 23.794 -1.083 1.00 84.00 82 ARG A O 1
ATOM 625 N N . SER A 1 83 ? 8.606 22.159 -2.299 1.00 76.88 83 SER A N 1
ATOM 626 C CA . SER A 1 83 ? 7.238 22.692 -2.254 1.00 76.88 83 SER A CA 1
ATOM 627 C C . SER A 1 83 ? 6.611 22.673 -0.857 1.00 76.88 83 SER A C 1
ATOM 629 O O . SER A 1 83 ? 5.706 23.458 -0.581 1.00 76.88 83 SER A O 1
ATOM 631 N N . ARG A 1 84 ? 7.061 21.781 0.036 1.00 71.94 84 ARG A N 1
ATOM 632 C CA . ARG A 1 84 ? 6.652 21.777 1.449 1.00 71.94 84 ARG A CA 1
ATOM 633 C C . ARG A 1 84 ? 7.324 22.906 2.227 1.00 71.94 84 ARG A C 1
ATOM 635 O O . ARG A 1 84 ? 6.659 23.584 2.993 1.00 71.94 84 ARG A O 1
ATOM 642 N N . ARG A 1 85 ? 8.615 23.133 1.976 1.00 67.31 85 ARG A N 1
ATOM 643 C CA . ARG A 1 85 ? 9.422 24.170 2.635 1.00 67.31 85 ARG A CA 1
ATOM 644 C C . ARG A 1 85 ? 9.063 25.600 2.203 1.00 67.31 85 ARG A C 1
ATOM 646 O O . ARG A 1 85 ? 9.341 26.531 2.933 1.00 67.31 85 ARG A O 1
ATOM 653 N N . ARG A 1 86 ? 8.454 25.777 1.026 1.00 60.91 86 ARG A N 1
ATOM 654 C CA . ARG A 1 86 ? 7.898 27.067 0.567 1.00 60.91 86 ARG A CA 1
ATOM 655 C C . ARG A 1 86 ? 6.507 27.386 1.130 1.00 60.91 86 ARG A C 1
ATOM 657 O O . ARG A 1 86 ? 6.044 28.504 0.963 1.00 60.91 86 ARG A O 1
ATOM 664 N N . ARG A 1 87 ? 5.821 26.394 1.709 1.00 55.75 87 ARG A N 1
ATOM 665 C CA . ARG A 1 87 ? 4.479 26.532 2.306 1.00 55.75 87 ARG A CA 1
ATOM 666 C C . ARG A 1 87 ? 4.504 26.685 3.831 1.00 55.75 87 ARG A C 1
ATOM 668 O O . ARG A 1 87 ? 3.450 26.923 4.409 1.00 55.75 87 ARG A O 1
ATOM 675 N N . SER A 1 88 ? 5.667 26.486 4.451 1.00 52.03 88 SER A N 1
ATOM 676 C CA . SER A 1 88 ? 5.954 26.767 5.863 1.00 52.03 88 SER A CA 1
ATOM 677 C C . SER A 1 88 ? 6.600 28.132 5.993 1.00 52.03 88 SER A C 1
ATOM 679 O O . SER A 1 88 ? 6.251 28.845 6.947 1.00 52.03 88 SER A O 1
#

Nearest PDB structures (foldseek):
  1b35-assembly1_B  TM=2.644E-01  e=4.821E+00  Cricket paralysis virus